Protein AF-A0A1V4ZQN2-F1 (afdb_monomer_lite)

Structure (mmCIF, N/CA/C/O backbone):
data_AF-A0A1V4ZQN2-F1
#
_entry.id   AF-A0A1V4ZQN2-F1
#
loop_
_atom_site.group_PDB
_atom_site.id
_atom_site.type_symbol
_atom_site.label_atom_id
_atom_site.label_alt_id
_atom_site.label_comp_id
_atom_site.label_asym_id
_atom_site.label_entity_id
_atom_site.label_seq_id
_atom_site.pdbx_PDB_ins_code
_atom_site.Cartn_x
_atom_site.Cartn_y
_atom_site.Cartn_z
_atom_site.occupancy
_atom_site.B_iso_or_equiv
_atom_site.auth_seq_id
_atom_site.auth_comp_id
_atom_site.auth_asym_id
_atom_site.auth_atom_id
_atom_site.pdbx_PDB_model_num
ATOM 1 N N . MET A 1 1 ? -22.428 -4.573 20.354 1.00 42.06 1 MET A N 1
ATOM 2 C CA . MET A 1 1 ? -21.485 -3.442 20.228 1.00 42.06 1 MET A CA 1
ATOM 3 C C . MET A 1 1 ? -20.153 -4.031 19.809 1.00 42.06 1 MET A C 1
ATOM 5 O O . MET A 1 1 ? -19.677 -4.930 20.488 1.00 42.06 1 MET A O 1
ATOM 9 N N . THR A 1 2 ? -19.628 -3.650 18.649 1.00 53.53 2 THR A N 1
ATOM 10 C CA . THR A 1 2 ? -18.384 -4.216 18.113 1.00 53.53 2 THR A CA 1
ATOM 11 C C . THR A 1 2 ? -17.211 -3.478 18.751 1.00 53.53 2 THR A C 1
ATOM 13 O O . THR A 1 2 ? -17.095 -2.261 18.640 1.00 53.53 2 THR A O 1
ATOM 16 N N . HIS A 1 3 ? -16.390 -4.206 19.500 1.00 53.75 3 HIS A N 1
ATOM 17 C CA . HIS A 1 3 ? -15.167 -3.670 20.085 1.00 53.75 3 HIS A CA 1
ATOM 18 C C . HIS A 1 3 ? -14.025 -3.841 19.088 1.00 53.75 3 HIS A C 1
ATOM 20 O O . HIS A 1 3 ? -13.968 -4.804 18.319 1.00 53.75 3 HIS A O 1
ATOM 26 N N . CYS A 1 4 ? -13.129 -2.872 19.077 1.00 56.56 4 CYS A N 1
ATOM 27 C CA . CYS A 1 4 ? -11.995 -2.833 18.177 1.00 56.56 4 CYS A CA 1
ATOM 28 C C . CYS A 1 4 ? -10.962 -3.874 18.627 1.00 56.56 4 CYS A C 1
ATOM 30 O O . CYS A 1 4 ? -10.539 -3.869 19.779 1.00 56.56 4 CYS A O 1
ATOM 32 N N . LYS A 1 5 ? -10.538 -4.783 17.734 1.00 59.91 5 LYS A N 1
ATOM 33 C CA . LYS A 1 5 ? -9.645 -5.908 18.097 1.00 59.91 5 LYS A CA 1
ATOM 34 C C . LYS A 1 5 ? -8.318 -5.476 18.741 1.00 59.91 5 LYS A C 1
ATOM 36 O O . LYS A 1 5 ? -7.767 -6.238 19.524 1.00 59.91 5 LYS A O 1
ATOM 41 N N . LYS A 1 6 ? -7.806 -4.283 18.405 1.00 58.34 6 LYS A N 1
ATOM 42 C CA . LYS A 1 6 ? -6.580 -3.708 18.992 1.00 58.34 6 LYS A CA 1
ATOM 43 C C . LYS A 1 6 ? -6.828 -2.928 20.290 1.00 58.34 6 LYS A C 1
ATOM 45 O O . LYS A 1 6 ? -5.936 -2.886 21.125 1.00 58.34 6 LYS A O 1
ATOM 50 N N . HIS A 1 7 ? -8.009 -2.330 20.465 1.00 62.50 7 HIS A N 1
ATOM 51 C CA . HIS A 1 7 ? -8.367 -1.567 21.665 1.00 62.50 7 HIS A CA 1
ATOM 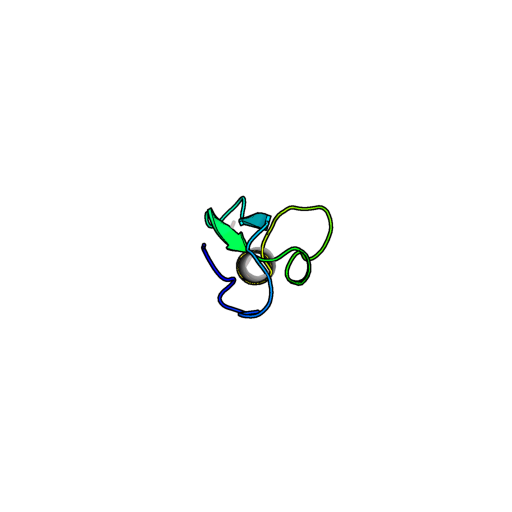52 C C . HIS A 1 7 ? -9.741 -2.027 22.157 1.00 62.50 7 HIS A C 1
ATOM 54 O O . HIS A 1 7 ? -10.761 -1.522 21.683 1.00 62.50 7 HIS A O 1
ATOM 60 N N . PRO A 1 8 ? -9.795 -2.982 23.099 1.00 59.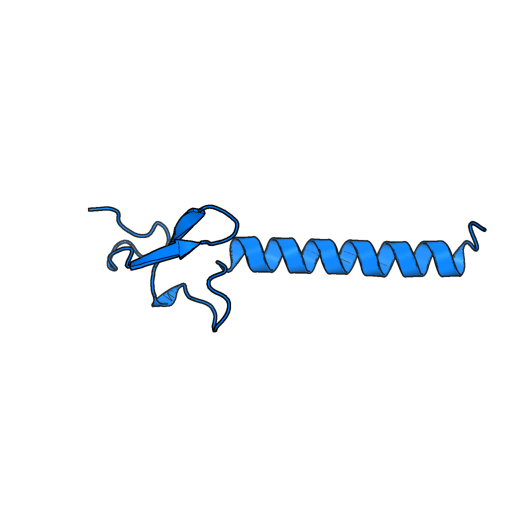97 8 PRO A N 1
ATOM 61 C CA . PRO A 1 8 ? -11.065 -3.469 23.629 1.00 59.97 8 PRO A CA 1
ATOM 62 C C . PRO A 1 8 ? -11.851 -2.377 24.375 1.00 59.97 8 PRO A C 1
ATOM 64 O O . PRO A 1 8 ? -13.071 -2.477 24.480 1.00 59.97 8 PRO A O 1
ATOM 67 N N . ASP A 1 9 ? -11.172 -1.324 24.836 1.00 57.22 9 ASP A N 1
ATOM 68 C CA . ASP A 1 9 ? -11.759 -0.209 25.588 1.00 57.22 9 ASP A CA 1
ATOM 69 C C . ASP A 1 9 ? -12.500 0.812 24.698 1.00 57.22 9 ASP A C 1
ATOM 71 O O . ASP A 1 9 ? -13.441 1.473 25.132 1.00 57.22 9 ASP A O 1
ATOM 75 N N . HIS A 1 10 ? -12.154 0.887 23.406 1.00 58.53 10 HIS A N 1
ATOM 76 C CA . HIS A 1 10 ? -12.739 1.853 22.476 1.00 58.53 10 HIS A CA 1
ATOM 77 C C . HIS A 1 10 ? -13.781 1.221 21.543 1.00 58.53 10 HIS A C 1
ATOM 79 O O . HIS A 1 10 ? -13.570 0.172 20.923 1.00 58.53 10 HIS A O 1
ATOM 85 N N . LYS A 1 11 ? -14.923 1.907 21.400 1.00 59.56 11 LYS A N 1
ATOM 86 C CA . LYS A 1 11 ? -15.959 1.564 20.415 1.00 59.56 11 LYS A CA 1
ATOM 87 C C . LYS A 1 11 ? -15.412 1.759 18.998 1.00 59.56 11 LYS A C 1
ATOM 89 O O . LYS A 1 11 ? -14.693 2.718 18.723 1.00 59.56 11 LYS A O 1
ATOM 94 N N . THR A 1 12 ? -15.740 0.839 18.091 1.00 61.69 12 THR A N 1
ATOM 95 C CA . THR A 1 12 ? -15.411 0.991 16.668 1.00 61.69 12 THR A CA 1
ATOM 96 C C . THR A 1 12 ? -16.267 2.098 16.069 1.00 61.69 12 THR A C 1
ATOM 98 O O . THR A 1 12 ? -17.484 1.948 15.985 1.00 61.69 12 THR A O 1
ATOM 101 N N . ASP A 1 13 ? -15.626 3.183 15.647 1.00 63.25 13 ASP A N 1
ATOM 102 C CA . ASP A 1 13 ? -16.296 4.361 15.084 1.00 63.25 13 ASP A CA 1
ATOM 103 C C . ASP A 1 13 ? -16.292 4.345 13.545 1.00 63.25 13 ASP A C 1
ATOM 105 O O . ASP A 1 13 ? -17.055 5.061 12.901 1.00 63.25 13 ASP A O 1
ATOM 109 N N . THR A 1 14 ? -15.401 3.575 12.903 1.00 64.12 14 THR A N 1
ATOM 110 C CA . THR A 1 14 ? -15.231 3.609 11.438 1.00 64.12 14 THR A CA 1
ATOM 111 C C . THR A 1 14 ? -14.731 2.273 10.870 1.00 64.12 14 THR A C 1
ATOM 113 O O . THR A 1 14 ? -14.224 1.421 11.593 1.00 64.12 14 THR A O 1
ATOM 116 N N . HIS A 1 15 ? -14.921 2.063 9.564 1.00 69.50 15 HIS A N 1
ATOM 117 C CA . HIS A 1 15 ? -14.605 0.833 8.830 1.00 69.50 15 HIS A CA 1
ATOM 118 C C . HIS A 1 15 ? -13.535 1.117 7.772 1.00 69.50 15 HIS A C 1
ATOM 120 O O . HIS A 1 15 ? -13.589 2.158 7.110 1.00 69.50 15 HIS A O 1
ATOM 126 N N . CYS A 1 16 ? -12.548 0.230 7.610 1.00 69.88 16 CYS A N 1
ATOM 127 C CA . CYS A 1 16 ? -11.436 0.452 6.680 1.00 69.88 16 CYS A CA 1
ATOM 128 C C . CYS A 1 16 ? -11.941 0.454 5.241 1.00 69.88 16 CYS A C 1
ATOM 130 O O . CYS A 1 16 ? -12.624 -0.476 4.828 1.00 69.88 16 CYS A O 1
ATOM 132 N N . LYS A 1 17 ? -11.564 1.447 4.434 1.00 70.62 17 LYS A N 1
ATOM 133 C CA . LYS A 1 17 ? -12.061 1.527 3.051 1.00 70.62 17 LYS A CA 1
ATOM 134 C C . LYS A 1 17 ? -11.543 0.398 2.144 1.00 70.62 17 LYS A C 1
ATOM 136 O O . LYS A 1 17 ? -12.169 0.097 1.137 1.00 70.62 17 LYS A O 1
ATOM 141 N N . LEU A 1 18 ? -10.404 -0.210 2.494 1.00 70.44 18 LEU A N 1
ATOM 142 C CA . LEU A 1 18 ? -9.766 -1.273 1.705 1.00 70.44 18 LEU A CA 1
ATOM 143 C C . LEU A 1 18 ? -10.203 -2.678 2.122 1.00 70.44 18 LEU A C 1
ATOM 145 O O . LEU A 1 18 ? -10.464 -3.528 1.281 1.00 70.44 18 LEU A O 1
ATOM 149 N N . CYS A 1 19 ? -10.213 -2.926 3.428 1.00 73.81 19 CYS A N 1
ATOM 150 C CA . CYS A 1 19 ? -10.388 -4.259 3.995 1.00 73.81 19 CYS A CA 1
ATOM 151 C C . CYS A 1 19 ? -11.730 -4.391 4.751 1.00 73.81 19 CYS A C 1
ATOM 153 O O . CYS A 1 19 ? -12.030 -5.455 5.275 1.00 73.81 19 CYS A O 1
ATOM 155 N N . LEU A 1 20 ? -12.542 -3.321 4.809 1.00 71.12 20 LEU A N 1
ATOM 156 C CA . LEU A 1 20 ? -13.847 -3.219 5.493 1.00 71.12 20 LEU A CA 1
ATOM 157 C C . LEU A 1 20 ? -13.859 -3.564 6.990 1.00 71.12 20 LEU A C 1
ATOM 159 O O . LEU A 1 20 ? -14.907 -3.497 7.630 1.00 71.12 20 LEU A O 1
ATOM 163 N N . GLU A 1 21 ? -12.702 -3.868 7.571 1.00 70.62 21 GLU A N 1
ATOM 164 C CA . GLU A 1 21 ? -12.578 -4.192 8.985 1.00 70.62 21 GLU A CA 1
ATOM 165 C C . GLU A 1 21 ? -12.893 -2.988 9.885 1.00 70.62 21 GLU A C 1
ATOM 167 O O . GLU A 1 21 ? -12.480 -1.859 9.582 1.00 70.62 21 GLU A O 1
ATOM 172 N N . PRO A 1 22 ? -13.615 -3.215 10.998 1.00 67.62 22 PRO A N 1
ATOM 173 C CA . PRO A 1 22 ? -13.974 -2.163 11.934 1.00 67.62 22 PRO A CA 1
ATOM 174 C C . PRO A 1 22 ? -12.746 -1.735 12.751 1.00 67.62 22 PRO A C 1
ATOM 176 O O . PRO A 1 22 ? -12.026 -2.571 13.303 1.00 67.62 22 PRO A O 1
ATOM 179 N N . TYR A 1 23 ? -12.498 -0.427 12.830 1.00 66.38 23 TYR A N 1
ATOM 180 C CA . TYR A 1 23 ? -11.328 0.157 13.484 1.00 66.38 23 TYR A CA 1
ATOM 181 C C . TYR A 1 23 ? -11.685 1.358 14.380 1.00 66.38 23 TYR A C 1
ATOM 183 O O . TYR A 1 23 ? -12.735 1.989 14.249 1.00 66.38 23 TYR A O 1
ATOM 191 N N . CYS A 1 24 ? -10.794 1.653 15.327 1.00 68.56 24 CYS A N 1
ATOM 192 C CA . CYS A 1 24 ? -10.899 2.759 16.281 1.00 68.56 24 CYS A CA 1
ATOM 193 C C . CYS A 1 24 ? -10.371 4.077 15.703 1.00 68.56 24 CYS A C 1
ATOM 195 O O . CYS A 1 24 ? -9.402 4.065 14.947 1.00 68.56 24 CYS A O 1
ATOM 197 N N . THR A 1 25 ? -10.879 5.224 16.155 1.00 65.00 25 THR A N 1
ATOM 198 C CA . THR A 1 25 ? -10.298 6.548 15.845 1.00 65.00 25 THR A CA 1
ATOM 199 C C . THR A 1 25 ? -8.836 6.691 16.274 1.00 65.00 25 THR A C 1
ATOM 201 O O . THR A 1 25 ? -8.089 7.374 15.588 1.00 65.00 25 THR A O 1
ATOM 204 N N . GLU A 1 26 ? -8.393 5.994 17.321 1.00 64.38 26 GLU A N 1
ATOM 205 C CA . GLU A 1 26 ? -6.972 5.939 17.708 1.00 64.38 26 GLU A CA 1
ATOM 206 C C . GLU A 1 26 ? -6.120 5.090 16.752 1.00 64.38 26 GLU A C 1
ATOM 208 O O . GLU A 1 26 ? -4.976 5.421 16.461 1.00 64.38 26 GLU A O 1
ATOM 213 N N . CYS A 1 27 ? -6.696 4.034 16.169 1.00 61.03 27 CYS A N 1
ATOM 214 C CA . CYS A 1 27 ? -6.058 3.257 15.098 1.00 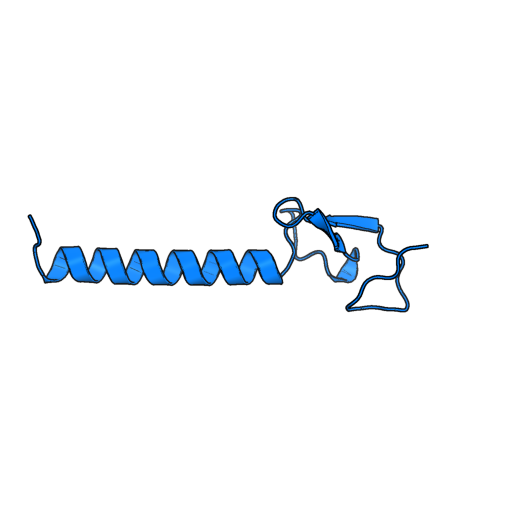61.03 27 CYS A CA 1
ATOM 215 C C . CYS A 1 27 ? -6.124 3.959 13.731 1.00 61.03 27 CYS A C 1
ATOM 217 O O . CYS A 1 27 ? -5.651 3.418 12.726 1.00 61.03 27 CYS A O 1
ATOM 219 N N . LYS A 1 28 ? -6.761 5.134 13.651 1.00 59.69 28 LYS A N 1
ATOM 220 C CA . LYS A 1 28 ? -6.874 5.919 12.425 1.00 59.69 28 LYS A CA 1
ATOM 221 C C . LYS A 1 28 ? -5.533 6.596 12.166 1.00 59.69 28 LYS A C 1
ATOM 223 O O . LYS A 1 28 ? -5.316 7.744 12.545 1.00 59.69 28 LYS A O 1
ATOM 228 N N . SER A 1 29 ? -4.651 5.911 11.450 1.00 53.16 29 SER A N 1
ATOM 229 C CA . SER A 1 29 ? -3.472 6.565 10.892 1.00 53.16 29 SER A CA 1
ATOM 230 C C . SER A 1 29 ? -3.928 7.520 9.776 1.00 53.16 29 SER A C 1
ATOM 232 O O . SER A 1 29 ? -4.270 7.108 8.674 1.00 53.16 29 SER A O 1
ATOM 234 N N . HIS A 1 30 ? -4.094 8.791 10.151 1.00 53.22 30 HIS A N 1
ATOM 235 C CA . HIS A 1 30 ? -4.114 10.022 9.352 1.00 53.22 30 HIS A CA 1
ATOM 236 C C . HIS A 1 30 ? -4.774 10.025 7.946 1.00 53.22 30 HIS A C 1
ATOM 238 O O . HIS A 1 30 ? -4.335 9.364 7.013 1.00 53.22 30 HIS A O 1
ATOM 244 N N . ARG A 1 31 ? -5.770 10.915 7.768 1.00 55.25 31 ARG A N 1
ATOM 245 C CA . ARG A 1 31 ? -6.377 11.463 6.519 1.00 55.25 31 ARG A CA 1
ATOM 246 C C . ARG A 1 31 ? -6.938 10.502 5.445 1.00 55.25 31 ARG A C 1
ATOM 248 O O . ARG A 1 31 ? -7.834 10.916 4.717 1.00 55.25 31 ARG A O 1
ATOM 255 N N . LEU A 1 32 ? -6.495 9.249 5.359 1.00 58.81 32 LEU A N 1
ATOM 256 C CA . LEU A 1 32 ? -6.788 8.335 4.244 1.00 58.81 32 LEU A CA 1
ATOM 257 C C . LEU A 1 32 ? -7.872 7.279 4.528 1.00 58.81 32 LEU A C 1
ATOM 259 O O . LEU A 1 32 ? -8.272 6.586 3.600 1.00 58.81 32 LEU A O 1
ATOM 263 N N . PHE A 1 33 ? -8.390 7.164 5.761 1.00 65.12 33 PHE A N 1
ATOM 264 C CA . PHE A 1 33 ? -9.377 6.127 6.151 1.00 65.12 33 PHE A CA 1
ATOM 265 C C . PHE A 1 33 ? -8.906 4.677 5.873 1.00 65.12 33 PHE A C 1
ATOM 267 O O . PHE A 1 33 ? -9.709 3.765 5.657 1.00 65.12 33 PHE A O 1
ATOM 274 N N . ILE A 1 34 ? -7.587 4.461 5.872 1.00 68.19 34 ILE A N 1
ATOM 275 C CA . ILE A 1 34 ? -6.941 3.162 5.654 1.00 68.19 34 ILE A CA 1
ATOM 276 C C . ILE A 1 34 ? -6.346 2.695 6.986 1.00 68.19 34 ILE A C 1
ATOM 278 O O . ILE A 1 34 ? -5.741 3.485 7.708 1.00 68.19 34 ILE A O 1
ATOM 282 N N . CYS A 1 35 ? -6.526 1.419 7.329 1.00 72.06 35 CYS A N 1
ATOM 283 C CA . CYS A 1 35 ? -5.920 0.834 8.524 1.00 72.06 35 CYS A CA 1
ATOM 284 C C . CYS A 1 35 ? -4.417 0.580 8.320 1.00 72.06 35 CYS A C 1
ATOM 286 O O . CYS A 1 35 ? -3.973 0.319 7.200 1.00 72.06 35 CYS A O 1
ATOM 288 N N . GLU A 1 36 ? -3.639 0.583 9.407 1.00 71.31 36 GLU A N 1
ATOM 289 C CA . GLU A 1 36 ? -2.189 0.326 9.365 1.00 71.31 36 GLU A CA 1
ATOM 290 C C . GLU A 1 36 ? -1.825 -0.965 8.616 1.00 71.31 36 GLU A C 1
ATOM 292 O O . GLU A 1 36 ? -0.846 -0.987 7.879 1.00 71.31 36 GLU A O 1
ATOM 297 N N . GLY A 1 37 ? -2.627 -2.029 8.748 1.00 70.94 37 GLY A N 1
ATOM 298 C CA . GLY A 1 37 ? -2.372 -3.300 8.064 1.00 70.94 37 GLY A CA 1
ATOM 299 C C . GLY A 1 37 ? -2.470 -3.189 6.540 1.00 70.94 37 GLY A C 1
ATOM 300 O O . GLY A 1 37 ? -1.588 -3.654 5.819 1.00 70.94 37 GLY A O 1
ATOM 301 N N . CYS A 1 38 ? -3.510 -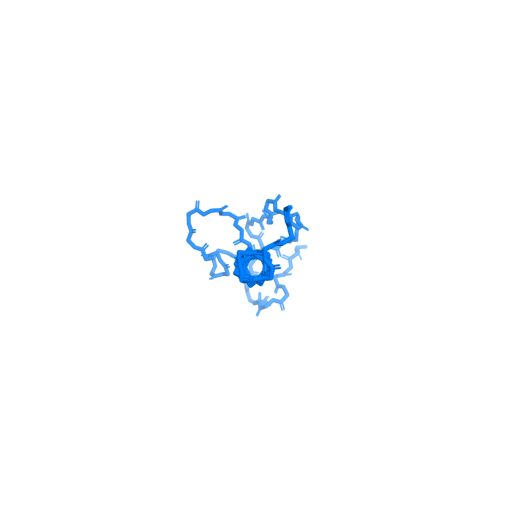2.519 6.037 1.00 75.56 38 CYS A N 1
ATOM 302 C CA . CYS A 1 38 ? -3.650 -2.270 4.604 1.00 75.56 38 CYS A CA 1
ATOM 303 C C . CYS A 1 38 ? -2.586 -1.264 4.109 1.00 75.56 38 CYS A C 1
ATOM 305 O O . CYS A 1 38 ? -2.083 -1.416 2.998 1.00 75.56 38 CYS A O 1
ATOM 307 N N . LEU A 1 39 ? -2.156 -0.315 4.946 1.00 79.00 39 LEU A N 1
ATOM 308 C CA . LEU A 1 39 ? -1.067 0.621 4.636 1.00 79.00 39 LEU A CA 1
ATOM 309 C C . LEU A 1 39 ? 0.290 -0.098 4.511 1.00 79.00 39 LEU A C 1
ATOM 311 O O . LEU A 1 39 ? 1.017 0.114 3.543 1.00 79.00 39 LEU A O 1
ATOM 315 N N . TYR A 1 40 ? 0.583 -1.022 5.427 1.00 81.44 40 TYR A N 1
ATOM 316 C CA . TYR A 1 40 ? 1.768 -1.879 5.376 1.00 81.44 40 TYR A CA 1
ATOM 317 C C . TYR A 1 40 ? 1.770 -2.779 4.136 1.00 81.44 40 TYR A C 1
ATOM 319 O O . TYR A 1 40 ? 2.779 -2.888 3.440 1.00 81.44 40 TYR A O 1
ATOM 327 N N . LYS A 1 41 ? 0.614 -3.362 3.794 1.00 82.56 41 LYS A N 1
ATOM 328 C CA . LYS A 1 41 ? 0.457 -4.162 2.573 1.00 82.56 41 LYS A CA 1
ATOM 329 C C . LYS A 1 41 ? 0.765 -3.342 1.317 1.00 82.56 41 LYS A C 1
ATOM 331 O O . LYS A 1 41 ? 1.491 -3.818 0.450 1.00 82.56 41 LYS A O 1
ATOM 336 N N . VAL A 1 42 ? 0.259 -2.109 1.230 1.00 86.88 42 VAL A N 1
ATOM 337 C CA . VAL A 1 42 ? 0.558 -1.196 0.113 1.00 86.88 42 VAL A CA 1
ATOM 338 C C . VAL A 1 42 ? 2.049 -0.851 0.069 1.00 86.88 42 VAL A C 1
ATOM 340 O O . VAL A 1 42 ? 2.646 -0.908 -1.003 1.00 86.88 42 VAL A O 1
ATOM 343 N N . ALA A 1 43 ? 2.672 -0.565 1.214 1.00 88.69 43 ALA A N 1
ATOM 344 C CA . ALA A 1 43 ? 4.103 -0.274 1.283 1.00 88.69 43 ALA A CA 1
ATOM 345 C C . ALA A 1 43 ? 4.966 -1.446 0.778 1.00 88.69 43 ALA A C 1
ATOM 347 O O . ALA A 1 43 ? 5.891 -1.228 -0.004 1.00 88.69 43 ALA A O 1
ATOM 348 N N . ILE A 1 44 ? 4.629 -2.687 1.151 1.00 93.00 44 ILE A N 1
ATOM 349 C CA . ILE A 1 44 ? 5.314 -3.886 0.641 1.00 93.00 44 ILE A CA 1
ATOM 350 C C . ILE A 1 44 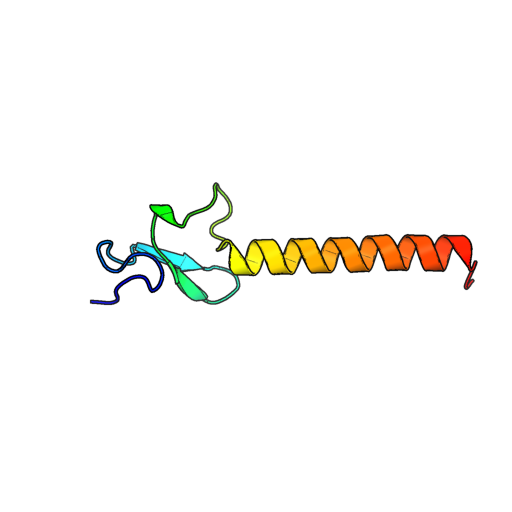? 5.158 -4.002 -0.876 1.00 93.00 44 ILE A C 1
ATOM 352 O O . ILE A 1 44 ? 6.139 -4.244 -1.576 1.00 93.00 44 ILE A O 1
ATOM 356 N N . VAL A 1 45 ? 3.941 -3.818 -1.397 1.00 93.38 45 VAL A N 1
ATOM 357 C CA . VAL A 1 45 ? 3.684 -3.903 -2.842 1.00 93.38 45 VAL A CA 1
ATOM 358 C C . VAL A 1 45 ? 4.512 -2.867 -3.605 1.00 93.38 45 VAL A C 1
ATOM 360 O O . VAL A 1 45 ? 5.138 -3.213 -4.603 1.00 93.38 45 VAL A O 1
ATOM 363 N N . ILE A 1 46 ? 4.585 -1.627 -3.113 1.00 93.88 46 ILE A N 1
ATOM 364 C CA . ILE A 1 46 ? 5.418 -0.570 -3.710 1.00 93.88 46 ILE A CA 1
ATOM 365 C C . ILE A 1 46 ? 6.897 -0.981 -3.724 1.00 93.88 46 ILE A C 1
ATOM 367 O O . ILE A 1 46 ? 7.571 -0.806 -4.739 1.00 93.88 46 ILE A O 1
ATOM 371 N N . LEU A 1 47 ? 7.391 -1.568 -2.632 1.00 95.69 47 LEU A N 1
ATOM 372 C CA . LEU A 1 47 ? 8.768 -2.057 -2.537 1.00 95.69 47 LEU A CA 1
ATOM 373 C C . LEU A 1 47 ? 9.070 -3.133 -3.587 1.00 95.69 47 LEU A C 1
ATOM 375 O O . LEU A 1 47 ? 10.083 -3.051 -4.280 1.00 95.69 47 LEU A O 1
ATOM 379 N N . ILE A 1 48 ? 8.172 -4.108 -3.746 1.00 96.19 48 ILE A N 1
ATOM 380 C CA . ILE A 1 48 ? 8.310 -5.173 -4.750 1.00 96.19 48 ILE A CA 1
ATOM 381 C C . ILE A 1 48 ? 8.337 -4.576 -6.160 1.00 96.19 48 ILE A C 1
ATOM 383 O O . ILE A 1 48 ? 9.199 -4.932 -6.963 1.00 96.19 48 ILE A O 1
ATOM 387 N N . VAL A 1 49 ? 7.429 -3.644 -6.462 1.00 95.88 49 VAL A N 1
ATOM 388 C CA . VAL A 1 49 ? 7.381 -2.963 -7.765 1.00 95.88 49 VAL A CA 1
ATOM 389 C C . VAL A 1 49 ? 8.689 -2.218 -8.040 1.00 95.88 49 VAL A C 1
ATOM 391 O O . VAL A 1 49 ? 9.257 -2.372 -9.119 1.00 95.88 49 VAL A O 1
ATOM 394 N N . MET A 1 50 ? 9.219 -1.479 -7.062 1.00 94.50 50 MET A N 1
ATOM 395 C CA . MET A 1 50 ? 10.483 -0.748 -7.200 1.00 94.50 50 MET A CA 1
ATOM 396 C C . MET A 1 50 ? 11.668 -1.683 -7.493 1.00 94.50 50 MET A C 1
ATOM 398 O O . MET A 1 50 ? 12.489 -1.391 -8.369 1.00 94.50 50 MET A O 1
ATOM 402 N N . ILE A 1 51 ? 11.738 -2.825 -6.802 1.00 94.12 51 ILE A N 1
ATOM 403 C CA . ILE A 1 51 ? 12.768 -3.849 -7.035 1.00 94.12 51 ILE A CA 1
ATOM 404 C C . ILE A 1 51 ? 12.612 -4.447 -8.434 1.00 94.12 51 ILE A C 1
ATOM 406 O O . ILE A 1 51 ? 13.595 -4.573 -9.157 1.00 94.12 51 ILE A O 1
ATOM 410 N N . THR A 1 52 ? 11.383 -4.765 -8.839 1.00 93.06 52 THR A N 1
ATOM 411 C CA . THR A 1 52 ? 11.095 -5.356 -10.153 1.00 93.06 52 THR A CA 1
ATOM 412 C C . THR A 1 52 ? 11.501 -4.410 -11.279 1.00 93.06 52 THR A C 1
ATOM 414 O O . THR A 1 52 ? 12.167 -4.835 -12.215 1.00 93.06 52 THR A O 1
ATOM 417 N N . ILE A 1 53 ? 11.178 -3.117 -11.170 1.00 92.88 53 ILE A N 1
ATOM 418 C CA . ILE A 1 53 ? 11.581 -2.102 -12.157 1.00 92.88 53 ILE A CA 1
ATOM 419 C C . ILE A 1 53 ? 13.105 -1.984 -12.213 1.00 92.88 53 ILE A C 1
ATOM 421 O O . ILE A 1 53 ? 13.670 -1.975 -13.302 1.00 92.88 53 ILE A O 1
ATOM 425 N N . SER A 1 54 ? 13.773 -1.944 -11.057 1.00 90.62 54 SER A N 1
ATOM 426 C CA . SER A 1 54 ? 15.241 -1.923 -10.991 1.00 90.62 54 SER A CA 1
ATOM 427 C C . SER A 1 54 ? 15.850 -3.154 -11.665 1.00 90.62 54 SER A C 1
ATOM 429 O O . SER A 1 54 ? 16.837 -3.043 -12.386 1.00 90.62 54 SER A O 1
ATOM 431 N N . TYR A 1 55 ? 15.235 -4.322 -11.472 1.00 89.00 55 TYR A N 1
ATOM 432 C CA . TYR A 1 55 ? 15.683 -5.572 -12.071 1.00 89.00 55 TYR A CA 1
ATOM 433 C C . TYR A 1 55 ? 15.471 -5.587 -13.586 1.00 89.00 55 TYR A C 1
ATOM 435 O O . TYR A 1 55 ? 16.388 -5.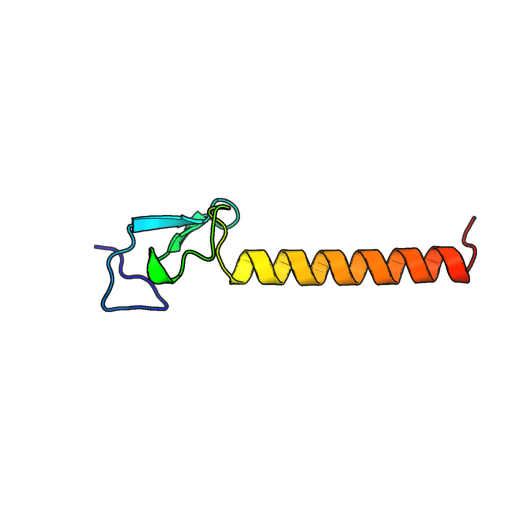946 -14.313 1.00 89.00 55 TYR A O 1
ATOM 443 N N . VAL A 1 56 ? 14.309 -5.145 -14.076 1.00 89.81 56 VAL A N 1
ATOM 444 C CA . VAL A 1 56 ? 14.017 -5.035 -15.517 1.00 89.81 56 VAL A CA 1
ATOM 445 C C . VAL A 1 56 ? 14.941 -4.016 -16.188 1.00 89.81 56 VAL A C 1
ATOM 447 O O . VAL A 1 56 ? 15.451 -4.286 -17.271 1.00 89.81 56 VAL A O 1
ATOM 450 N N . ALA A 1 57 ? 15.205 -2.881 -15.534 1.00 88.06 57 ALA A N 1
ATOM 451 C CA . ALA A 1 57 ? 16.125 -1.861 -16.031 1.00 88.06 57 ALA A CA 1
ATOM 452 C C . ALA A 1 57 ? 17.574 -2.368 -16.097 1.00 88.06 57 ALA A C 1
ATOM 454 O O . ALA A 1 57 ? 18.291 -2.037 -17.037 1.00 88.06 57 ALA A O 1
ATOM 455 N N . TRP A 1 58 ? 18.001 -3.179 -15.123 1.00 85.25 58 TRP A N 1
ATOM 456 C CA . TRP A 1 58 ? 19.351 -3.745 -15.104 1.00 85.25 58 TRP A CA 1
ATOM 457 C C . TRP A 1 58 ? 19.495 -4.901 -16.094 1.00 85.25 58 TRP A C 1
ATOM 459 O O . TRP A 1 58 ? 20.408 -4.905 -16.915 1.00 85.25 58 TRP A O 1
ATOM 469 N N . PHE A 1 59 ? 18.591 -5.878 -16.048 1.00 77.31 59 PHE A N 1
ATOM 470 C CA . PHE A 1 59 ? 18.647 -7.047 -16.924 1.00 77.31 59 PHE A CA 1
ATOM 471 C C . PHE A 1 59 ? 18.220 -6.751 -18.360 1.00 77.31 59 PHE A C 1
ATOM 473 O O . PHE A 1 59 ? 18.360 -7.630 -19.205 1.00 77.31 59 PHE A O 1
ATOM 480 N N . GLY A 1 60 ? 17.739 -5.535 -18.641 1.00 62.78 60 GLY A N 1
ATOM 481 C CA . GLY A 1 60 ? 17.443 -5.085 -19.994 1.00 62.78 60 GLY A CA 1
ATOM 482 C C . GLY A 1 60 ? 16.517 -6.050 -20.721 1.00 62.78 60 GLY A C 1
ATOM 483 O O . GLY A 1 60 ? 16.769 -6.355 -21.879 1.00 62.78 60 GLY A O 1
ATOM 484 N N . ILE A 1 61 ? 15.494 -6.583 -20.034 1.00 64.25 61 ILE A N 1
ATOM 485 C CA . ILE A 1 61 ? 14.472 -7.426 -20.669 1.00 64.25 61 ILE A CA 1
ATOM 486 C C . ILE A 1 61 ? 13.612 -6.497 -21.531 1.00 64.25 61 ILE A C 1
ATOM 488 O O . ILE A 1 61 ? 12.560 -6.024 -21.101 1.00 64.25 61 ILE A O 1
ATOM 492 N N . PHE A 1 62 ? 14.136 -6.189 -22.710 1.00 56.03 62 PHE A N 1
ATOM 493 C CA . PHE A 1 62 ? 13.518 -5.512 -23.839 1.00 56.03 62 PHE A CA 1
ATOM 494 C C . PHE A 1 62 ? 14.154 -6.046 -25.121 1.00 56.03 62 PHE A C 1
ATOM 496 O O . PHE A 1 62 ? 15.393 -6.226 -25.136 1.00 56.03 62 PHE A O 1
#

Sequence (62 aa):
MTHCKKHPDHKTDTHCKLCLEPYCTECKSHRLFICEGCLYKVAIVILIVMITISYVAWFGIF

Radius of gyration: 17.19 Å; chains: 1; bounding box: 41×19×49 Å

Secondary structure (DSSP, 8-state):
-PEETTEEEEE--EE-TTT--EE-STT--TTS---HHHHHHHHHHHHHHHHHHHHHHHHT--

pLDDT: mean 72.06, std 14.15, range [42.06, 96.19]

Foldseek 3Di:
DDAAPVGNPADQPAAAPPPRHGHGPVQPPDDPSHGPVVVVVVVVVVVVVVVVVVVCVVVVPD